Protein AF-A0A955M9X6-F1 (afdb_monomer)

Solvent-accessible surface area (backbone atoms only — not comparable to full-atom values): 5358 Å² total; per-residue (Å²): 85,77,46,76,81,44,81,52,91,74,27,23,38,30,42,34,30,47,63,91,84,59,85,38,85,72,45,79,44,82,44,39,11,89,50,99,64,79,42,96,94,52,40,44,79,76,91,80,89,68,52,74,45,68,41,84,64,63,68,70,36,52,57,41,34,73,75,47,43,90,78,45,82,49,38,86,40,78,48,87,55,81,88,65,132

Structure (mmCIF, N/CA/C/O backbone):
data_AF-A0A955M9X6-F1
#
_entry.id   AF-A0A955M9X6-F1
#
loop_
_atom_site.group_PDB
_atom_site.id
_atom_site.type_symbol
_atom_site.label_atom_id
_atom_site.label_alt_id
_atom_site.label_comp_id
_atom_site.label_asym_id
_atom_site.label_entity_id
_atom_site.label_seq_id
_atom_site.pdbx_PDB_ins_code
_atom_site.Cartn_x
_atom_site.Cartn_y
_atom_site.Cartn_z
_atom_site.occupancy
_atom_site.B_iso_or_equiv
_atom_site.auth_seq_id
_atom_site.auth_comp_id
_atom_site.auth_asym_id
_atom_site.auth_atom_id
_atom_site.pdbx_PDB_model_num
ATOM 1 N N . MET A 1 1 ? -8.556 2.046 -7.842 1.00 93.81 1 MET A N 1
ATOM 2 C CA . MET A 1 1 ? -7.744 1.645 -9.009 1.00 93.81 1 MET A CA 1
ATOM 3 C C . MET A 1 1 ? -6.427 2.394 -8.960 1.00 93.81 1 MET A C 1
ATOM 5 O O . MET A 1 1 ? -6.456 3.595 -8.739 1.00 93.81 1 MET A O 1
ATOM 9 N N . LEU A 1 2 ? -5.309 1.696 -9.135 1.00 95.94 2 LEU A N 1
ATOM 10 C CA . LEU A 1 2 ? -3.975 2.288 -9.207 1.00 95.94 2 LEU A CA 1
ATOM 11 C C . LEU A 1 2 ? -3.508 2.279 -10.665 1.00 95.94 2 LEU A C 1
ATOM 13 O O . LEU A 1 2 ? -3.571 1.233 -11.307 1.00 95.94 2 LEU A O 1
ATOM 17 N N . ILE A 1 3 ? -3.060 3.425 -11.173 1.00 96.94 3 ILE A N 1
ATOM 18 C CA . ILE A 1 3 ? -2.434 3.553 -12.493 1.00 96.94 3 ILE A CA 1
ATOM 19 C C . ILE A 1 3 ? -0.986 3.973 -12.284 1.00 96.94 3 ILE A C 1
ATOM 21 O O . ILE A 1 3 ? -0.731 5.069 -11.796 1.00 96.94 3 ILE A O 1
ATOM 25 N N . ARG A 1 4 ? -0.042 3.117 -12.665 1.00 97.50 4 ARG A N 1
ATOM 26 C CA . ARG A 1 4 ? 1.390 3.439 -12.673 1.00 97.50 4 ARG A CA 1
ATOM 27 C C . ARG A 1 4 ? 1.701 4.215 -13.950 1.00 97.50 4 ARG A C 1
ATOM 29 O O . ARG A 1 4 ? 1.281 3.791 -15.023 1.00 97.50 4 ARG A O 1
ATOM 36 N N . PHE A 1 5 ? 2.380 5.351 -13.834 1.00 97.00 5 PHE A N 1
ATOM 37 C CA . PHE A 1 5 ? 2.679 6.218 -14.983 1.00 97.00 5 PHE A CA 1
ATOM 38 C C . PHE A 1 5 ? 4.169 6.532 -15.143 1.00 97.00 5 PHE A C 1
ATOM 40 O O . PHE A 1 5 ? 4.572 6.966 -16.218 1.00 97.00 5 PHE A O 1
ATOM 47 N N . SER A 1 6 ? 4.984 6.308 -14.108 1.00 97.38 6 SER A N 1
ATOM 48 C CA . SER A 1 6 ? 6.442 6.431 -14.178 1.00 97.38 6 SER A CA 1
ATOM 49 C C . SER A 1 6 ? 7.104 5.176 -13.626 1.00 97.38 6 SER A C 1
ATOM 51 O O . SER A 1 6 ? 6.635 4.611 -12.637 1.00 97.38 6 SER A O 1
ATOM 53 N N . HIS A 1 7 ? 8.195 4.761 -14.265 1.00 96.44 7 HIS A N 1
ATOM 54 C CA . HIS A 1 7 ? 8.986 3.583 -13.918 1.00 96.44 7 HIS A CA 1
ATOM 55 C C . HIS A 1 7 ? 10.462 3.985 -13.846 1.00 96.44 7 HIS A C 1
ATOM 57 O O . HIS A 1 7 ? 11.166 3.934 -14.855 1.00 96.44 7 HIS A O 1
ATOM 63 N N . GLY A 1 8 ? 10.885 4.456 -12.676 1.00 94.19 8 GLY A N 1
ATOM 64 C CA . GLY A 1 8 ? 12.269 4.807 -12.385 1.00 94.19 8 GLY A CA 1
ATOM 65 C C . GLY A 1 8 ? 13.132 3.577 -12.109 1.00 94.19 8 GLY A C 1
ATOM 66 O O . GLY A 1 8 ? 12.667 2.436 -12.153 1.00 94.19 8 GLY A O 1
ATOM 67 N N . THR A 1 9 ? 14.413 3.822 -11.837 1.00 92.69 9 THR A N 1
ATOM 68 C CA . THR A 1 9 ? 15.367 2.774 -11.449 1.00 92.69 9 THR A CA 1
ATOM 69 C C . THR A 1 9 ? 15.100 2.238 -10.052 1.00 92.69 9 THR A C 1
ATOM 71 O O . THR A 1 9 ? 15.297 1.049 -9.832 1.00 92.69 9 THR A O 1
ATOM 74 N N . ASP A 1 10 ? 14.619 3.099 -9.157 1.00 93.69 10 ASP A N 1
ATOM 75 C CA . ASP A 1 10 ? 14.457 2.812 -7.726 1.00 93.69 10 ASP A CA 1
ATOM 76 C C . ASP A 1 10 ? 13.026 3.097 -7.240 1.00 93.69 10 ASP A C 1
ATOM 78 O O . ASP A 1 10 ? 12.726 3.019 -6.051 1.00 93.69 10 ASP A O 1
ATOM 82 N N . ASP A 1 11 ? 12.132 3.492 -8.151 1.00 96.25 11 ASP A N 1
ATOM 83 C CA . ASP A 1 11 ? 10.777 3.886 -7.803 1.00 96.25 11 ASP A CA 1
ATOM 84 C C . ASP A 1 11 ? 9.764 3.678 -8.931 1.00 96.25 11 ASP A C 1
ATOM 86 O O . ASP A 1 11 ? 10.067 3.607 -10.125 1.00 96.25 11 ASP A O 1
ATOM 90 N N . THR A 1 12 ? 8.501 3.616 -8.533 1.00 97.94 12 THR A N 1
ATOM 91 C CA . THR A 1 12 ? 7.346 3.689 -9.417 1.00 97.94 12 THR A CA 1
ATOM 9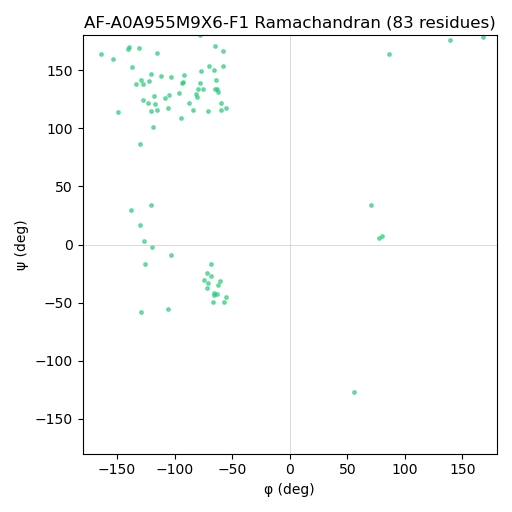2 C C . THR A 1 12 ? 6.400 4.767 -8.915 1.00 97.94 12 THR A C 1
ATOM 94 O O . THR A 1 12 ? 5.882 4.674 -7.799 1.00 97.94 12 THR A O 1
ATOM 97 N N . LEU A 1 13 ? 6.068 5.726 -9.782 1.00 98.19 13 LEU A N 1
ATOM 98 C CA . LEU A 1 13 ? 5.016 6.699 -9.494 1.00 98.19 13 LEU A CA 1
ATOM 99 C C . LEU A 1 13 ? 3.675 6.238 -10.054 1.00 98.19 13 LEU A C 1
ATOM 101 O O . LEU A 1 13 ? 3.573 5.750 -11.188 1.00 98.19 13 LEU A O 1
ATOM 105 N N . GLY A 1 14 ? 2.627 6.446 -9.261 1.00 98.19 14 GLY A N 1
ATOM 106 C CA . GLY A 1 14 ? 1.267 6.099 -9.636 1.00 98.19 14 GLY A CA 1
ATOM 107 C C . GLY A 1 14 ? 0.217 7.115 -9.207 1.00 98.19 14 GLY A C 1
ATOM 108 O O . GLY A 1 14 ? 0.468 8.044 -8.440 1.00 98.19 14 GLY A O 1
ATOM 109 N N . LEU A 1 15 ? -0.980 6.927 -9.749 1.00 98.25 15 LEU A N 1
ATOM 110 C CA . LEU A 1 15 ? -2.191 7.676 -9.461 1.00 98.25 15 LEU A CA 1
ATOM 111 C C . LEU A 1 15 ? -3.215 6.712 -8.869 1.00 98.25 15 LEU A C 1
ATOM 113 O O . LEU A 1 15 ? -3.603 5.728 -9.508 1.00 98.25 15 LEU A O 1
ATOM 117 N N . LEU A 1 16 ? -3.671 7.002 -7.656 1.00 97.75 16 LEU A N 1
ATOM 118 C CA . LEU A 1 16 ? -4.713 6.237 -6.993 1.00 97.75 16 LEU A CA 1
ATOM 119 C C . LEU A 1 16 ? -6.070 6.907 -7.203 1.00 97.75 16 LEU A C 1
ATOM 121 O O . LEU A 1 16 ? -6.237 8.095 -6.940 1.00 97.75 16 LEU A O 1
ATOM 125 N N . TYR A 1 17 ? -7.049 6.112 -7.620 1.00 98.00 17 TYR A N 1
ATOM 126 C CA . TYR A 1 17 ? -8.432 6.529 -7.818 1.00 98.00 17 TYR A CA 1
ATOM 127 C C . TYR A 1 17 ? -9.394 5.692 -6.976 1.00 98.00 17 TYR A C 1
ATOM 129 O O . TYR A 1 17 ? -9.268 4.463 -6.930 1.00 98.00 17 TYR A O 1
ATOM 137 N N . ASP A 1 18 ? -10.414 6.322 -6.402 1.00 96.81 18 ASP A N 1
ATOM 138 C CA . ASP A 1 18 ? -11.653 5.631 -6.058 1.00 96.81 18 ASP A CA 1
ATOM 139 C C . ASP A 1 18 ? -12.446 5.401 -7.349 1.00 96.81 18 ASP A C 1
ATOM 141 O O . ASP A 1 18 ? -12.551 6.289 -8.191 1.00 96.81 18 ASP A O 1
ATOM 145 N N . VAL A 1 19 ? -12.957 4.186 -7.526 1.00 95.69 19 VAL A N 1
ATOM 146 C CA . VAL A 1 19 ? -13.750 3.769 -8.692 1.00 95.69 19 VAL A CA 1
ATOM 147 C C . VAL A 1 19 ? -15.056 3.084 -8.277 1.00 95.69 19 VAL A C 1
ATOM 149 O O . VAL A 1 19 ? -15.669 2.398 -9.086 1.00 95.69 19 VAL A O 1
ATOM 152 N N . SER A 1 20 ? -15.477 3.243 -7.018 1.00 94.94 20 SER A N 1
ATOM 153 C CA . SER A 1 20 ? -16.694 2.638 -6.461 1.00 94.94 20 SER A CA 1
ATOM 154 C C . SER A 1 20 ? -17.978 3.111 -7.150 1.00 94.94 20 SER A C 1
ATOM 156 O O . SER A 1 20 ? -18.911 2.328 -7.314 1.00 94.94 20 SER A O 1
ATOM 158 N N . VAL A 1 21 ? -18.016 4.375 -7.580 1.00 94.88 21 VAL A N 1
ATOM 159 C CA . VAL A 1 21 ? -19.154 4.973 -8.299 1.00 94.88 21 VAL A CA 1
ATOM 160 C C . VAL A 1 21 ? -18.683 5.665 -9.574 1.00 94.88 21 VAL A C 1
ATOM 162 O O . VAL A 1 21 ? -19.112 5.324 -10.672 1.00 94.88 21 VAL A O 1
ATOM 165 N N . LYS A 1 22 ? -17.772 6.632 -9.433 1.00 95.00 22 LYS A N 1
ATOM 166 C CA . LYS A 1 22 ? -17.100 7.322 -10.539 1.00 95.00 22 LYS A CA 1
ATOM 167 C C . LYS A 1 22 ? -15.614 7.473 -10.217 1.00 95.00 22 LYS A C 1
ATOM 169 O O . LYS A 1 22 ? -15.289 7.550 -9.033 1.00 95.00 22 LYS A O 1
ATOM 174 N N . PRO A 1 23 ? -14.728 7.557 -11.224 1.00 96.00 23 PRO A N 1
ATOM 175 C CA . PRO A 1 23 ? -13.311 7.796 -10.987 1.00 96.00 23 PRO A CA 1
ATOM 176 C C . PRO A 1 23 ? -13.086 9.124 -10.253 1.00 96.00 23 PRO A C 1
ATOM 178 O O . PRO A 1 23 ? -13.381 10.193 -10.788 1.00 96.00 23 PRO A O 1
ATOM 181 N N . VAL A 1 24 ? -12.562 9.056 -9.031 1.00 98.12 24 VAL A N 1
ATOM 182 C CA . VAL A 1 24 ? -12.151 10.217 -8.230 1.00 98.12 24 VAL A CA 1
ATOM 183 C C . VAL A 1 24 ? -10.689 10.040 -7.864 1.00 98.12 24 VAL A C 1
ATOM 185 O O . VAL A 1 24 ? -10.325 9.034 -7.261 1.00 98.12 24 VAL A O 1
ATOM 188 N N . PHE A 1 25 ? -9.848 11.000 -8.247 1.00 97.88 25 PHE A N 1
ATO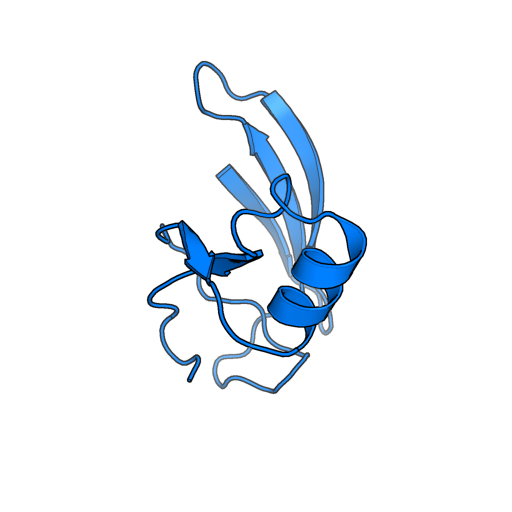M 189 C CA . PHE A 1 25 ? -8.445 11.006 -7.845 1.00 97.88 25 PHE A CA 1
ATOM 190 C C . PHE A 1 25 ? -8.340 11.118 -6.320 1.00 97.88 25 PHE A C 1
ATOM 192 O O . PHE A 1 25 ? -8.988 11.972 -5.717 1.00 97.88 25 PHE A O 1
ATOM 199 N N . LEU A 1 26 ? -7.527 10.255 -5.716 1.00 97.81 26 LEU A N 1
ATOM 200 C CA . LEU A 1 26 ? -7.284 10.229 -4.277 1.00 97.81 26 LEU A CA 1
ATOM 201 C C . LEU A 1 26 ? -5.908 10.796 -3.943 1.00 97.81 26 LEU A C 1
ATOM 203 O O . LEU A 1 26 ? -5.802 11.712 -3.133 1.00 97.81 26 LEU A O 1
ATOM 207 N N . ALA A 1 27 ? -4.857 10.236 -4.542 1.00 98.19 27 ALA A N 1
ATOM 208 C CA . ALA A 1 27 ? -3.482 10.592 -4.220 1.00 98.19 27 ALA A CA 1
ATOM 209 C C . ALA A 1 27 ? -2.499 10.111 -5.292 1.00 98.19 27 ALA A C 1
ATOM 211 O O . ALA A 1 27 ? -2.801 9.222 -6.092 1.00 98.19 27 ALA A O 1
ATOM 212 N N . PHE A 1 28 ? -1.291 10.668 -5.245 1.00 98.31 28 PHE A N 1
ATOM 213 C CA . PHE A 1 28 ? -0.118 10.061 -5.863 1.00 98.31 28 PHE A CA 1
ATOM 214 C C . PHE A 1 28 ? 0.388 8.904 -4.996 1.00 98.31 28 PHE A C 1
ATOM 216 O O . PHE A 1 28 ? 0.254 8.935 -3.772 1.00 98.31 28 PHE A O 1
ATOM 223 N N . THR A 1 29 ? 0.982 7.896 -5.625 1.00 97.75 29 THR A N 1
ATOM 224 C CA . THR A 1 29 ? 1.624 6.769 -4.941 1.00 97.75 29 THR A CA 1
ATOM 225 C C . THR A 1 29 ? 3.094 6.692 -5.311 1.00 97.75 29 THR A C 1
ATOM 227 O O . THR A 1 29 ? 3.459 6.979 -6.451 1.00 97.75 29 THR A O 1
ATOM 230 N N . LEU A 1 30 ? 3.900 6.255 -4.350 1.00 97.19 30 LEU A N 1
ATOM 231 C C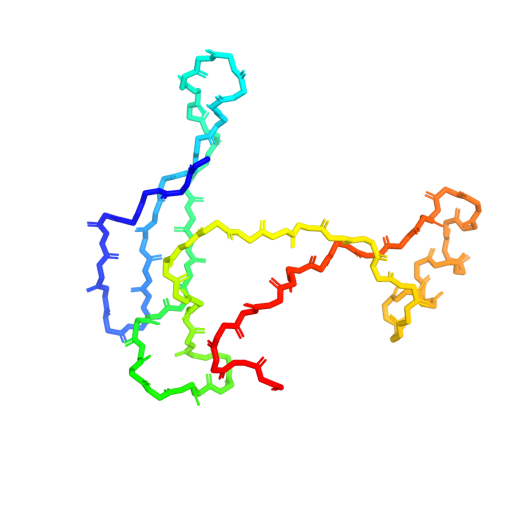A . LEU A 1 30 ? 5.299 5.896 -4.516 1.00 97.19 30 LEU A CA 1
ATOM 232 C C . LEU A 1 30 ? 5.429 4.429 -4.100 1.00 97.19 30 LEU A C 1
ATOM 234 O O . LEU A 1 30 ? 5.138 4.088 -2.954 1.00 97.19 30 LEU A O 1
ATOM 238 N N . GLU A 1 31 ? 5.774 3.570 -5.048 1.00 96.62 31 GLU A N 1
ATOM 239 C CA . GLU A 1 31 ? 6.098 2.161 -4.813 1.00 96.62 31 GLU A CA 1
ATOM 240 C C . GLU A 1 31 ? 7.566 1.927 -5.179 1.00 96.62 31 GLU A C 1
ATOM 242 O O . GLU A 1 31 ? 8.145 2.733 -5.909 1.00 96.62 31 GLU A O 1
ATOM 247 N N . ASP A 1 32 ? 8.132 0.800 -4.757 1.00 96.56 32 ASP A N 1
ATOM 248 C CA . ASP A 1 32 ? 9.422 0.337 -5.274 1.00 96.56 32 ASP A CA 1
ATOM 249 C C . ASP A 1 32 ? 9.367 0.145 -6.806 1.00 96.56 32 ASP A C 1
ATOM 251 O O . ASP A 1 32 ? 8.305 0.092 -7.449 1.00 96.56 32 ASP A O 1
ATOM 255 N N . GLU A 1 33 ? 10.525 -0.003 -7.425 1.00 95.44 33 GLU A N 1
ATOM 256 C CA . GLU A 1 33 ? 10.669 -0.332 -8.832 1.00 95.44 33 GLU A CA 1
ATOM 257 C C . GLU A 1 33 ? 10.123 -1.730 -9.186 1.00 95.44 33 GLU A C 1
ATOM 259 O O . GLU A 1 33 ? 9.754 -2.572 -8.354 1.00 95.44 33 GLU A O 1
ATOM 264 N N . PHE A 1 34 ? 10.057 -1.993 -10.490 1.00 94.38 34 PHE A N 1
ATOM 265 C CA . PHE A 1 34 ? 9.769 -3.328 -10.990 1.00 94.38 34 PHE A CA 1
ATOM 266 C C . PHE A 1 34 ? 11.021 -4.202 -10.967 1.00 94.38 34 PHE A C 1
ATOM 268 O O . PHE A 1 34 ? 12.010 -3.885 -11.624 1.00 94.38 34 PHE A O 1
ATOM 275 N N . ARG A 1 35 ? 10.917 -5.378 -10.342 1.00 92.12 35 ARG A N 1
ATOM 276 C CA . ARG A 1 35 ? 11.897 -6.456 -10.494 1.00 92.12 35 ARG A CA 1
ATOM 277 C C . ARG A 1 35 ? 11.202 -7.752 -10.888 1.00 92.12 35 ARG A C 1
ATOM 279 O O . ARG A 1 35 ? 10.151 -8.094 -10.353 1.00 92.12 35 ARG A O 1
ATOM 286 N N . ALA A 1 36 ? 11.808 -8.490 -11.819 1.00 90.31 36 ALA A N 1
ATOM 287 C CA . ALA A 1 36 ? 11.319 -9.811 -12.223 1.00 90.31 36 ALA A CA 1
ATOM 288 C C . ALA A 1 36 ? 11.473 -10.856 -11.102 1.00 90.31 36 ALA A C 1
ATOM 290 O O . ALA A 1 36 ? 10.709 -11.817 -11.038 1.00 90.31 36 ALA A O 1
ATOM 291 N N . ILE A 1 37 ? 12.455 -10.657 -10.218 1.00 90.56 37 ILE A N 1
ATOM 292 C CA . ILE A 1 37 ? 12.713 -11.481 -9.037 1.00 90.56 37 ILE A CA 1
ATOM 293 C C . ILE A 1 37 ? 12.533 -10.586 -7.813 1.00 90.56 37 ILE A C 1
ATOM 295 O O . ILE A 1 37 ? 13.126 -9.511 -7.752 1.00 90.56 37 ILE A O 1
ATOM 299 N N . LYS A 1 38 ? 11.718 -11.032 -6.851 1.00 91.56 38 LYS A N 1
ATOM 300 C CA . LYS A 1 38 ? 11.450 -10.299 -5.610 1.00 91.56 38 LYS A CA 1
ATOM 301 C C . LYS A 1 38 ? 12.742 -10.082 -4.826 1.00 91.56 38 LYS A C 1
ATOM 303 O O . LYS A 1 38 ? 13.365 -11.044 -4.381 1.00 91.56 38 LYS A O 1
ATOM 308 N N . GLU A 1 39 ? 13.053 -8.822 -4.565 1.00 93.06 39 GLU A N 1
ATOM 309 C CA . GLU A 1 39 ? 14.020 -8.406 -3.561 1.00 93.06 39 GLU A CA 1
ATOM 310 C C . GLU A 1 39 ? 13.281 -7.775 -2.372 1.00 93.06 39 GLU A C 1
ATOM 312 O O . GLU A 1 39 ? 12.462 -6.871 -2.568 1.00 93.06 39 GLU A O 1
ATOM 317 N N . PRO A 1 40 ? 13.503 -8.253 -1.134 1.00 90.00 40 PRO A N 1
ATOM 318 C CA . PRO A 1 40 ? 12.845 -7.696 0.041 1.00 90.00 40 PRO A CA 1
ATOM 319 C C . PRO A 1 40 ? 13.072 -6.183 0.167 1.00 90.00 40 PRO A C 1
ATOM 321 O O . PRO A 1 40 ? 14.203 -5.744 0.340 1.00 90.00 40 PRO A O 1
ATOM 324 N N . GLY A 1 41 ? 11.984 -5.410 0.110 1.00 89.75 41 GLY A N 1
ATOM 325 C CA . GLY A 1 41 ? 12.007 -3.951 0.261 1.00 89.75 41 GLY A CA 1
ATOM 326 C C . GLY A 1 41 ? 12.413 -3.156 -0.982 1.00 89.75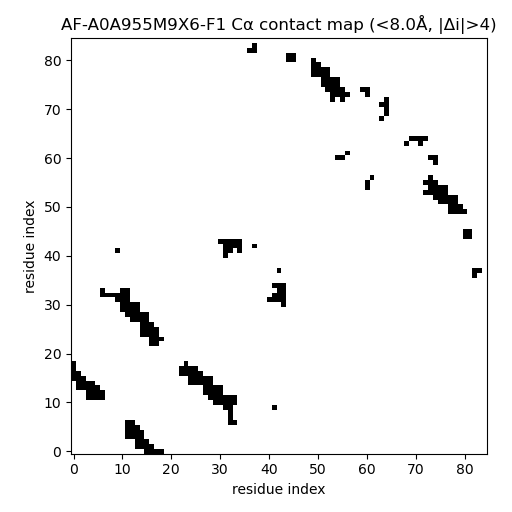 41 GLY A C 1
ATOM 327 O O . GLY A 1 41 ? 12.595 -1.957 -0.850 1.00 89.75 41 GLY A O 1
ATOM 328 N N . ASN A 1 42 ? 12.574 -3.806 -2.141 1.00 93.44 42 ASN A N 1
ATOM 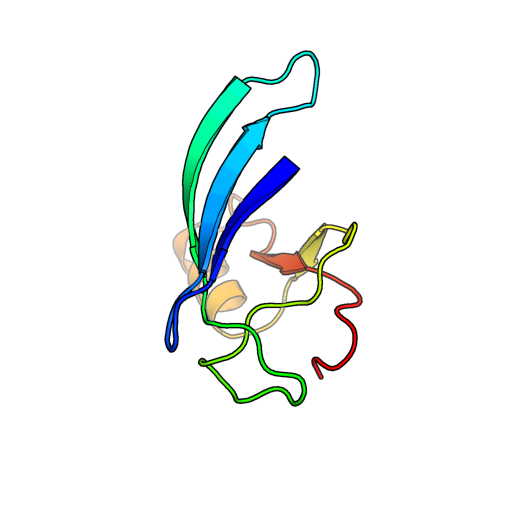329 C CA . ASN A 1 42 ? 12.920 -3.149 -3.410 1.00 93.44 42 ASN A CA 1
ATOM 330 C C . ASN A 1 42 ? 12.099 -3.728 -4.574 1.00 93.44 42 ASN A C 1
ATOM 332 O O . ASN A 1 42 ? 12.592 -3.924 -5.685 1.00 93.44 42 ASN A O 1
ATOM 336 N N . THR A 1 43 ? 10.877 -4.201 -4.323 1.00 95.06 43 THR A N 1
ATOM 337 C CA . THR A 1 43 ? 10.074 -4.822 -5.386 1.00 95.06 43 THR A CA 1
ATOM 338 C C . THR A 1 43 ? 8.595 -4.611 -5.152 1.00 95.06 43 THR A C 1
ATOM 340 O O . THR A 1 43 ? 7.993 -5.201 -4.250 1.00 95.06 43 THR A O 1
ATOM 343 N N . ARG A 1 44 ? 7.977 -3.850 -6.056 1.00 94.62 44 ARG A N 1
ATOM 344 C CA . ARG A 1 44 ? 6.522 -3.706 -6.099 1.00 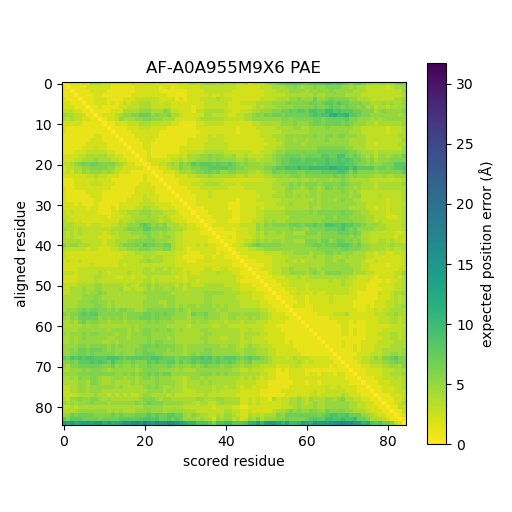94.62 44 ARG A CA 1
ATOM 345 C C . ARG A 1 44 ? 5.842 -5.025 -6.461 1.00 94.62 44 ARG A C 1
ATOM 347 O O . ARG A 1 44 ? 6.351 -5.821 -7.251 1.00 94.62 44 ARG A O 1
ATOM 354 N N . ILE A 1 45 ? 4.625 -5.213 -5.965 1.00 94.56 45 ILE A N 1
ATOM 355 C CA . ILE A 1 45 ? 3.812 -6.381 -6.318 1.00 94.56 45 ILE A CA 1
ATOM 356 C C . ILE A 1 45 ? 3.331 -6.316 -7.787 1.00 94.56 45 ILE A C 1
ATOM 358 O O . ILE A 1 45 ? 3.175 -5.212 -8.340 1.00 94.56 45 ILE A O 1
ATOM 362 N N . PRO A 1 46 ? 3.064 -7.470 -8.435 1.00 93.69 46 PRO A N 1
ATOM 363 C CA . PRO A 1 46 ? 2.541 -7.512 -9.800 1.00 93.69 46 PRO A CA 1
ATOM 364 C C . PRO A 1 46 ? 1.214 -6.760 -9.943 1.00 93.69 46 PRO A C 1
ATOM 366 O O . PRO A 1 46 ? 0.446 -6.639 -8.985 1.00 93.69 46 PRO A O 1
ATOM 369 N N . GLU A 1 47 ? 0.914 -6.272 -11.146 1.00 92.69 47 GLU A N 1
ATOM 370 C CA . GLU A 1 47 ? -0.415 -5.727 -11.427 1.00 92.69 47 GLU A CA 1
ATOM 371 C C . GLU A 1 47 ? -1.486 -6.819 -11.317 1.00 92.69 47 GLU A C 1
ATOM 373 O O . GLU A 1 47 ? -1.270 -7.972 -11.688 1.00 92.69 47 GLU A O 1
ATOM 378 N N . GLY A 1 48 ? -2.647 -6.470 -10.769 1.00 93.06 48 GLY A N 1
ATOM 379 C CA . GLY A 1 48 ? -3.706 -7.444 -10.562 1.00 93.06 48 GLY A CA 1
ATOM 380 C C . GLY A 1 48 ? -4.822 -6.942 -9.663 1.00 93.06 48 GLY A C 1
ATOM 381 O O . GLY A 1 48 ? -4.801 -5.822 -9.147 1.00 93.06 48 GLY A O 1
ATOM 382 N N . ARG A 1 49 ? -5.824 -7.802 -9.481 1.00 93.44 49 ARG A N 1
ATOM 383 C CA . ARG A 1 49 ? -6.891 -7.610 -8.500 1.00 93.44 49 ARG A CA 1
ATOM 384 C C . ARG A 1 49 ? -6.647 -8.556 -7.344 1.00 93.44 49 ARG A C 1
ATOM 386 O O . ARG A 1 49 ? -6.691 -9.769 -7.521 1.00 93.44 49 ARG A O 1
ATOM 393 N N . TYR A 1 50 ? -6.436 -7.981 -6.173 1.00 93.75 50 TYR A N 1
ATOM 394 C CA . TYR A 1 50 ? -6.159 -8.733 -4.964 1.00 93.75 50 TYR A CA 1
ATOM 395 C C . TYR A 1 50 ? -7.310 -8.612 -3.982 1.00 93.75 50 TYR A C 1
ATOM 397 O O . TYR A 1 50 ? -7.946 -7.561 -3.864 1.00 93.75 50 TYR A O 1
ATOM 405 N N . ARG A 1 51 ? -7.564 -9.699 -3.256 1.00 93.75 51 ARG A N 1
ATOM 406 C CA . ARG A 1 51 ? -8.500 -9.676 -2.141 1.00 93.75 51 ARG A CA 1
ATOM 407 C C . ARG A 1 51 ? -7.802 -9.070 -0.931 1.00 93.75 51 ARG A C 1
ATOM 409 O O . ARG A 1 51 ? -6.676 -9.441 -0.612 1.00 93.75 51 ARG A O 1
ATOM 416 N N . LEU A 1 52 ? -8.492 -8.158 -0.257 1.00 94.38 52 LEU A N 1
ATOM 417 C CA . LEU A 1 52 ? -8.083 -7.690 1.060 1.00 94.38 52 LEU A CA 1
ATOM 418 C C . LEU A 1 52 ? -8.768 -8.533 2.133 1.00 94.38 52 LEU A C 1
ATOM 420 O O . LEU A 1 52 ? -9.963 -8.827 2.029 1.00 94.38 52 LEU A O 1
ATOM 424 N N . LYS A 1 53 ? -8.028 -8.868 3.188 1.00 95.56 53 LYS A N 1
ATOM 425 C CA . LYS A 1 53 ? -8.589 -9.428 4.421 1.00 95.56 53 LYS A CA 1
ATOM 426 C C . LYS A 1 53 ? -8.061 -8.705 5.650 1.00 95.56 53 LYS A C 1
ATOM 428 O O . LYS A 1 53 ? -7.102 -7.941 5.582 1.00 95.56 53 LYS A O 1
ATOM 433 N N . LEU A 1 54 ? -8.681 -8.997 6.789 1.00 96.94 54 LEU A N 1
ATOM 434 C CA . LEU A 1 54 ? -8.163 -8.615 8.095 1.00 96.94 54 LEU A CA 1
ATOM 435 C C . LEU A 1 54 ? -7.341 -9.767 8.676 1.00 96.94 54 LEU A C 1
ATOM 437 O O . LEU A 1 54 ? -7.900 -10.780 9.100 1.00 96.94 54 LEU A O 1
ATOM 441 N N . ARG A 1 55 ? -6.017 -9.608 8.731 1.00 95.88 55 ARG A N 1
ATOM 442 C CA . ARG A 1 55 ? -5.141 -10.529 9.464 1.00 95.88 55 ARG A CA 1
ATOM 443 C C . ARG A 1 55 ? -5.205 -10.250 10.965 1.00 95.88 55 ARG A C 1
ATOM 445 O O . ARG A 1 55 ? -5.205 -9.097 11.405 1.00 95.88 55 ARG A O 1
ATOM 452 N N . ARG A 1 56 ? -5.230 -11.319 11.764 1.00 96.81 56 ARG A N 1
ATOM 453 C CA . ARG A 1 56 ? -5.321 -11.279 13.239 1.00 96.81 56 ARG A CA 1
ATOM 454 C C . ARG A 1 56 ? -4.124 -11.947 13.926 1.00 96.81 56 ARG A C 1
ATOM 456 O O . ARG A 1 56 ? -4.254 -12.567 14.974 1.00 96.81 56 ARG A O 1
ATOM 463 N N . TYR A 1 57 ? -2.952 -11.832 13.311 1.00 95.25 57 TYR A N 1
ATOM 464 C CA . TYR A 1 57 ? -1.682 -12.367 13.806 1.00 95.25 57 TYR A CA 1
ATOM 465 C C . TYR A 1 57 ? -0.538 -11.376 13.568 1.00 95.25 57 TYR A C 1
ATOM 467 O O . TYR A 1 57 ? -0.704 -10.394 12.840 1.00 95.25 57 TYR A O 1
ATOM 475 N N . GLY A 1 58 ? 0.626 -11.657 14.159 1.00 95.19 58 GLY A N 1
ATOM 476 C CA . GLY A 1 58 ? 1.836 -10.839 14.057 1.00 95.19 58 GLY A CA 1
ATOM 477 C C . GLY A 1 58 ? 1.898 -9.709 15.084 1.00 95.19 58 GLY A C 1
ATOM 478 O O . GLY A 1 58 ? 0.891 -9.333 15.685 1.00 95.19 58 GLY A O 1
ATOM 479 N N . GLU A 1 59 ? 3.095 -9.157 15.259 1.00 96.50 59 GLU A N 1
ATOM 480 C CA . GLU A 1 59 ? 3.408 -8.183 16.309 1.00 96.50 59 GLU A CA 1
ATOM 481 C C . GLU A 1 59 ? 2.503 -6.945 16.252 1.00 96.50 59 GLU A C 1
ATOM 483 O O . GLU A 1 59 ? 1.833 -6.622 17.229 1.00 96.50 59 GLU A O 1
ATOM 488 N N . HIS A 1 60 ? 2.351 -6.322 15.076 1.00 96.06 60 HIS A N 1
ATOM 489 C CA . HIS A 1 60 ? 1.482 -5.147 14.928 1.00 96.06 60 HIS A CA 1
ATOM 490 C C . HIS A 1 60 ? 0.014 -5.436 15.270 1.00 96.06 60 HIS A C 1
ATOM 492 O O . HIS A 1 60 ? -0.682 -4.557 15.769 1.00 96.06 60 HIS A O 1
ATOM 498 N N . HIS A 1 61 ? -0.482 -6.659 15.034 1.00 97.38 61 HIS A N 1
ATOM 499 C CA . HIS A 1 61 ? -1.846 -6.988 15.445 1.00 97.38 61 HIS A CA 1
ATOM 500 C C . HIS A 1 61 ? -1.969 -6.980 16.972 1.00 97.38 61 HIS A C 1
ATOM 502 O O . HIS A 1 61 ? -2.954 -6.454 17.482 1.00 97.38 61 HIS A O 1
ATOM 508 N N . GLN A 1 62 ? -0.981 -7.530 17.685 1.00 97.44 62 GLN A N 1
ATOM 509 C CA . GLN A 1 62 ? -0.962 -7.562 19.148 1.00 97.44 62 GLN A CA 1
ATOM 510 C C . GLN A 1 62 ? -0.823 -6.152 19.728 1.00 97.44 62 GLN A C 1
ATOM 512 O O . GLN A 1 62 ? -1.668 -5.750 20.522 1.00 97.44 62 GLN A O 1
ATOM 517 N N . GLN A 1 63 ? 0.143 -5.372 19.236 1.00 97.62 63 GLN A N 1
ATOM 518 C CA . GLN A 1 63 ? 0.361 -3.985 19.657 1.00 97.62 63 GLN A CA 1
ATOM 519 C C . GLN A 1 63 ? -0.906 -3.127 19.491 1.00 97.62 63 GLN A C 1
ATOM 521 O O . GLN A 1 63 ? -1.294 -2.380 20.387 1.00 97.62 63 GLN A O 1
ATOM 526 N N . TYR A 1 64 ? -1.601 -3.246 18.353 1.00 97.31 64 TYR A N 1
ATOM 527 C CA . TYR A 1 64 ? -2.817 -2.466 18.103 1.00 97.31 64 TYR A CA 1
ATOM 528 C C . TYR A 1 64 ? -4.015 -2.991 18.900 1.00 97.31 64 TYR A C 1
ATOM 530 O O . TYR A 1 64 ? -4.865 -2.204 19.311 1.00 97.31 64 TYR A O 1
ATOM 538 N N . ARG A 1 65 ? -4.072 -4.298 19.179 1.00 97.50 65 ARG A N 1
ATOM 539 C CA . ARG A 1 65 ? -5.078 -4.876 20.080 1.00 97.50 65 ARG A CA 1
ATOM 540 C C . ARG A 1 65 ? -4.923 -4.332 21.495 1.00 97.50 65 ARG A C 1
ATOM 542 O O . ARG A 1 65 ? -5.922 -3.997 22.117 1.00 97.50 65 ARG A O 1
ATOM 549 N N . GLU A 1 66 ? -3.695 -4.229 21.990 1.00 97.69 66 GLU A N 1
ATOM 550 C CA . GLU A 1 66 ? -3.405 -3.661 23.311 1.00 97.69 66 GLU A CA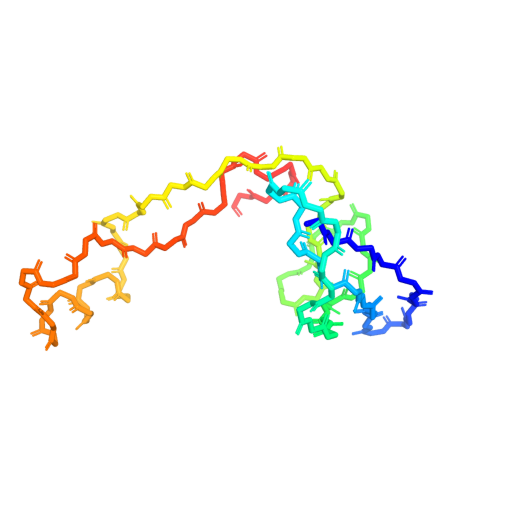 1
ATOM 551 C C . GLU A 1 66 ? -3.749 -2.1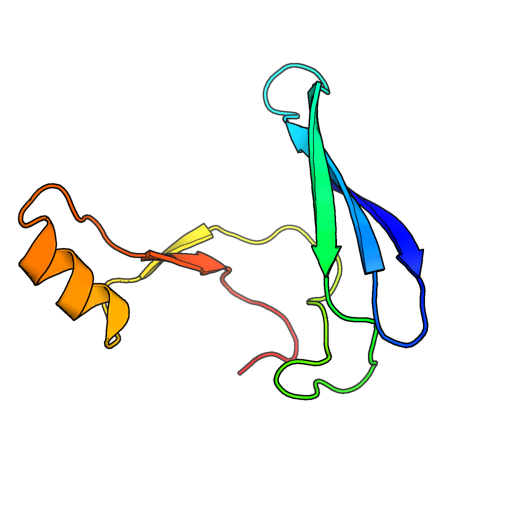73 23.368 1.00 97.69 66 GLU A C 1
ATOM 553 O O . GLU A 1 66 ? -4.393 -1.722 24.311 1.00 97.69 66 GLU A O 1
ATOM 558 N N . LYS A 1 67 ? -3.385 -1.417 22.327 1.00 97.81 67 LYS A N 1
ATOM 559 C CA . LYS A 1 67 ? -3.603 0.032 22.280 1.00 97.81 67 LYS A CA 1
ATOM 560 C C . LYS A 1 67 ? -5.070 0.433 22.100 1.00 97.81 67 LYS A C 1
ATOM 562 O O . LYS A 1 67 ? -5.490 1.444 22.655 1.00 97.81 67 LYS A O 1
ATOM 567 N N . PHE A 1 68 ? -5.833 -0.311 21.300 1.00 97.56 68 PHE A N 1
ATOM 568 C CA . PHE A 1 68 ? -7.178 0.095 20.870 1.00 97.56 68 PHE A CA 1
ATOM 569 C C . PHE A 1 68 ? -8.293 -0.871 21.302 1.00 97.56 68 PHE A C 1
ATOM 571 O O . PHE A 1 68 ? -9.469 -0.601 21.053 1.00 97.56 68 PHE A O 1
ATOM 578 N N . GLY A 1 69 ? -7.960 -1.984 21.961 1.00 95.50 69 GLY A N 1
ATOM 579 C CA . GLY A 1 69 ? -8.931 -2.929 22.507 1.00 95.50 69 GLY A CA 1
ATOM 580 C C . GLY A 1 69 ? -9.910 -3.448 21.452 1.00 95.50 69 GLY A C 1
ATOM 581 O O . GLY A 1 69 ? -9.510 -3.932 20.393 1.00 95.50 69 GLY A O 1
ATOM 582 N N . SER A 1 70 ? -11.208 -3.325 21.739 1.00 95.06 70 SER A N 1
ATOM 583 C CA . SER A 1 70 ? -12.298 -3.780 20.864 1.00 95.06 70 SER A CA 1
ATOM 584 C C . SER A 1 70 ? -12.436 -2.989 19.559 1.00 95.06 70 SER A C 1
ATOM 586 O O . SER A 1 70 ? -13.073 -3.482 18.628 1.00 95.06 70 SER A O 1
ATOM 588 N N . LEU A 1 71 ? -11.835 -1.796 19.459 1.00 96.44 71 LEU A N 1
ATOM 589 C CA . LEU A 1 71 ? -11.817 -1.023 18.213 1.00 96.44 71 LEU A CA 1
ATOM 590 C C . LEU A 1 71 ? -10.896 -1.657 17.163 1.00 96.44 71 LEU A C 1
ATOM 592 O O . LEU A 1 71 ? -11.092 -1.453 15.966 1.00 96.44 71 LEU A O 1
ATOM 596 N N . HIS A 1 72 ? -9.902 -2.442 17.587 1.00 97.25 72 HIS A N 1
ATOM 597 C CA . HIS A 1 72 ? -9.000 -3.125 16.670 1.00 97.25 72 HIS A CA 1
ATOM 598 C C . HIS A 1 72 ? -9.587 -4.447 16.177 1.00 97.25 72 HIS A C 1
ATOM 600 O O . HIS A 1 72 ? -9.747 -5.401 16.936 1.00 97.25 72 HIS A O 1
ATOM 606 N N . GLN A 1 73 ? -9.852 -4.539 14.874 1.00 96.62 73 GLN A N 1
ATOM 607 C CA . GLN A 1 73 ? -10.467 -5.725 14.261 1.00 96.62 73 GLN A CA 1
ATOM 608 C C . GLN A 1 73 ? -9.477 -6.617 13.490 1.00 96.62 73 GLN A C 1
ATOM 610 O O . GLN A 1 73 ? -9.825 -7.735 13.086 1.00 96.62 73 GLN A O 1
ATOM 615 N N . GLY A 1 74 ? -8.240 -6.147 13.305 1.00 96.69 74 GLY A N 1
ATOM 616 C CA . GLY A 1 74 ? -7.202 -6.787 12.499 1.00 96.69 74 GLY A CA 1
ATOM 617 C C . GLY A 1 74 ? -6.411 -5.769 11.678 1.00 96.69 74 GLY A C 1
ATOM 618 O O . GLY A 1 74 ? -6.715 -4.582 11.683 1.00 96.69 74 GLY A O 1
ATOM 619 N N . MET A 1 75 ? -5.387 -6.241 10.974 1.00 96.81 75 MET A N 1
ATOM 620 C CA . MET A 1 75 ? -4.613 -5.428 10.030 1.00 96.81 75 MET A CA 1
ATOM 621 C C . MET A 1 75 ? -5.032 -5.773 8.604 1.00 96.81 75 MET A C 1
ATOM 623 O O . MET A 1 75 ? -5.300 -6.939 8.322 1.00 96.81 75 MET A O 1
ATOM 627 N N . ILE A 1 76 ? -5.057 -4.796 7.701 1.00 95.94 76 ILE A N 1
ATOM 628 C CA . ILE A 1 76 ? -5.286 -5.075 6.280 1.00 95.94 76 ILE A CA 1
ATOM 629 C C . ILE A 1 76 ? -4.119 -5.912 5.743 1.00 95.94 76 ILE A C 1
ATOM 631 O O . ILE A 1 76 ? -2.953 -5.612 6.000 1.00 95.94 76 ILE A O 1
ATOM 635 N N . GLU A 1 77 ? -4.446 -6.967 5.006 1.00 94.44 77 GLU A N 1
ATOM 636 C CA . GLU A 1 77 ? -3.502 -7.827 4.301 1.00 94.44 77 GLU A CA 1
ATOM 637 C C . GLU A 1 77 ? -3.996 -8.072 2.874 1.00 94.44 77 GLU A C 1
ATOM 639 O O . GLU A 1 77 ? -5.190 -8.292 2.653 1.00 94.44 77 GLU A O 1
ATOM 644 N N . ILE A 1 78 ? -3.066 -8.025 1.920 1.00 93.75 78 ILE A N 1
ATOM 645 C CA . ILE A 1 78 ? -3.294 -8.372 0.517 1.00 93.75 78 ILE A CA 1
ATOM 646 C C . ILE A 1 78 ? -3.072 -9.880 0.370 1.00 93.75 78 ILE A C 1
ATOM 648 O O . ILE A 1 78 ? -1.990 -10.376 0.675 1.00 93.75 78 ILE A O 1
ATOM 652 N N . GLU A 1 79 ? -4.080 -10.618 -0.089 1.00 92.94 79 GLU A N 1
ATOM 653 C CA . GLU A 1 79 ? -3.983 -12.070 -0.258 1.00 92.94 79 GLU A CA 1
ATOM 654 C C . GLU A 1 79 ? -3.531 -12.481 -1.660 1.00 92.94 79 GLU A C 1
ATOM 656 O O . GLU A 1 79 ? -3.937 -11.886 -2.660 1.00 92.94 79 GLU A O 1
ATOM 661 N N . GLY A 1 80 ? -2.772 -13.580 -1.721 1.00 90.75 80 GLY A N 1
ATOM 662 C CA . GLY A 1 80 ? -2.494 -14.292 -2.969 1.00 90.75 80 GLY A CA 1
ATOM 663 C C . GLY A 1 80 ? -1.575 -13.539 -3.925 1.00 90.75 80 GLY A C 1
ATOM 664 O O . GLY A 1 80 ? -1.766 -13.635 -5.133 1.00 90.75 80 GLY A O 1
ATOM 665 N N . VAL A 1 81 ? -0.605 -12.783 -3.403 1.00 92.31 81 VAL A N 1
ATOM 666 C CA . VAL A 1 81 ? 0.374 -12.059 -4.222 1.00 92.31 81 VAL A CA 1
ATOM 667 C C . VAL A 1 81 ? 1.356 -13.054 -4.869 1.00 92.31 81 VAL A C 1
ATOM 669 O O . VAL A 1 81 ? 2.124 -13.700 -4.151 1.00 92.31 81 VAL A O 1
ATOM 672 N N . PRO A 1 82 ? 1.374 -13.205 -6.208 1.00 90.31 82 PRO A N 1
ATOM 673 C CA . PRO A 1 82 ? 2.261 -14.152 -6.876 1.00 90.31 82 PRO A CA 1
ATOM 674 C C . PRO A 1 82 ? 3.732 -13.798 -6.658 1.00 90.31 82 PRO A C 1
ATOM 676 O O . PRO A 1 82 ? 4.119 -12.646 -6.828 1.00 90.31 82 PRO A O 1
ATOM 679 N N . GLY A 1 83 ? 4.557 -14.789 -6.314 1.00 85.25 83 GLY A N 1
ATOM 680 C CA . GLY A 1 83 ? 5.996 -14.593 -6.089 1.00 85.25 83 GLY A CA 1
ATOM 681 C C . GLY A 1 83 ? 6.357 -13.966 -4.736 1.00 85.25 83 GLY A C 1
ATOM 682 O O . GLY A 1 83 ? 7.528 -13.681 -4.495 1.00 85.25 83 GLY A O 1
ATOM 683 N N . PHE A 1 84 ? 5.379 -13.765 -3.845 1.00 82.62 84 PHE A N 1
ATOM 684 C CA . PHE A 1 84 ? 5.585 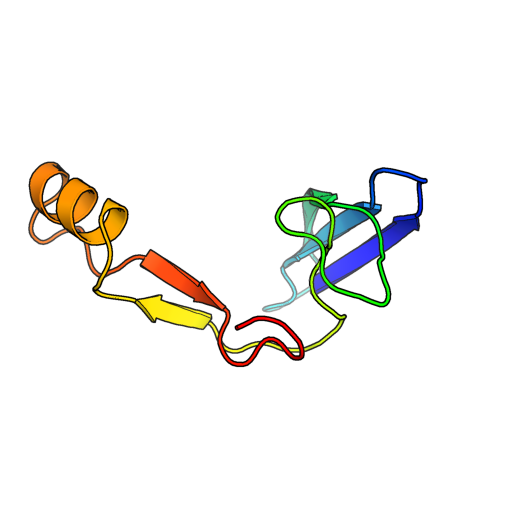-13.245 -2.494 1.00 82.62 84 PHE A CA 1
ATOM 685 C C . PHE A 1 84 ? 5.119 -14.291 -1.474 1.00 82.62 84 PHE A C 1
ATOM 687 O O . PHE A 1 84 ? 3.927 -14.441 -1.217 1.00 82.62 84 PHE A O 1
ATOM 694 N N . THR A 1 85 ? 6.087 -15.013 -0.909 1.00 68.44 85 THR A N 1
ATOM 695 C CA . THR A 1 85 ? 5.949 -15.853 0.293 1.00 68.44 85 THR A CA 1
ATOM 696 C C . THR A 1 85 ? 6.657 -15.214 1.475 1.00 68.44 85 THR A C 1
ATOM 698 O O . THR A 1 85 ? 7.632 -14.454 1.223 1.00 68.44 85 THR A O 1
#

Radius of gyration: 15.62 Å; Cα contacts (8 Å, |Δi|>4): 132; chains: 1; bounding box: 34×27×38 Å

Foldseek 3Di:
DWDWDDADPFWTKIWDFDPVPHTDTDDIDIDAHDDPADDVPRHDFDDDDWDKDFDCDDDVNVVCCVVPPPVRPGDIDTPDGPNDD

Secondary structure (DSSP, 8-state):
-EEEEEE-SS-EEEEEEE-SSS-EEEEEEEEPPP-SS--TTS-PPPSS--EEEEE--SHHHHHHHHHHGGG---EEEEE--TT--

Mean predicted aligned error: 3.68 Å

Sequence (85 aa):
MLIRFSHGTDDTLGLLYDVSVKPVFLAFTLEDEFRAIKEPGNTRIPEGRYRLKLRRYGEHHQQYREKFGSLHQGMIEIEGVPGFT

pLDDT: mean 94.84, std 4.03, range [68.44, 98.31]